Protein AF-A0A7S2ATR9-F1 (afdb_monomer)

Structure (mmCIF, N/CA/C/O backbone):
data_AF-A0A7S2ATR9-F1
#
_entry.id   AF-A0A7S2ATR9-F1
#
loop_
_atom_site.group_PDB
_atom_site.id
_atom_site.type_symbol
_atom_site.label_atom_id
_atom_site.label_alt_id
_atom_site.label_comp_id
_atom_site.label_asym_id
_atom_site.label_entity_id
_atom_site.label_seq_id
_atom_site.pdbx_PDB_ins_code
_atom_site.Cartn_x
_atom_site.Cartn_y
_atom_site.Cartn_z
_atom_site.occupancy
_atom_site.B_iso_or_equiv
_atom_site.auth_seq_id
_atom_site.auth_comp_id
_atom_site.auth_asym_id
_atom_site.auth_atom_id
_atom_site.pdbx_PDB_model_num
ATOM 1 N N . PRO A 1 1 ? -4.472 -17.489 19.858 1.00 36.56 1 PRO A N 1
ATOM 2 C CA . PRO A 1 1 ? -5.717 -16.832 19.382 1.00 36.56 1 PRO A CA 1
ATOM 3 C C . PRO A 1 1 ? -5.741 -15.369 19.837 1.00 36.56 1 PRO A C 1
ATOM 5 O O . PRO A 1 1 ? -5.669 -15.117 21.034 1.00 36.56 1 PRO A O 1
ATOM 8 N N . ALA A 1 2 ? -5.735 -14.419 18.901 1.00 36.19 2 ALA A N 1
ATOM 9 C CA . ALA A 1 2 ? -5.757 -12.995 19.231 1.00 36.19 2 ALA A CA 1
ATOM 10 C C . ALA A 1 2 ? -7.204 -12.553 19.490 1.00 36.19 2 ALA A C 1
ATOM 12 O O . ALA A 1 2 ? -8.056 -12.700 18.616 1.00 36.19 2 ALA A O 1
ATOM 13 N N . HIS A 1 3 ? -7.473 -12.023 20.682 1.00 40.69 3 HIS A N 1
ATOM 14 C CA . HIS A 1 3 ? -8.755 -11.412 21.034 1.00 40.69 3 HIS A CA 1
ATOM 15 C C . HIS A 1 3 ? -8.615 -9.885 21.016 1.00 40.69 3 HIS A C 1
ATOM 17 O O . HIS A 1 3 ? -7.649 -9.337 21.552 1.00 40.69 3 HIS A O 1
ATOM 23 N N . CYS A 1 4 ? -9.561 -9.200 20.368 1.00 33.97 4 CYS A N 1
ATOM 24 C CA . CYS A 1 4 ? -9.618 -7.740 20.311 1.00 33.97 4 CYS A CA 1
ATOM 25 C C . CYS A 1 4 ? -10.282 -7.196 21.586 1.00 33.97 4 CYS A C 1
ATOM 27 O O . CYS A 1 4 ? -11.353 -7.667 21.959 1.00 33.97 4 CYS A O 1
ATOM 29 N N . ASN A 1 5 ? -9.658 -6.213 22.241 1.00 39.97 5 ASN A N 1
ATOM 30 C CA . ASN A 1 5 ? -10.277 -5.410 23.297 1.00 39.97 5 ASN A CA 1
ATOM 31 C C . ASN A 1 5 ? -10.316 -3.950 22.820 1.00 39.97 5 ASN A C 1
ATOM 33 O O . ASN A 1 5 ? -9.270 -3.324 22.612 1.00 39.97 5 ASN A O 1
ATOM 37 N N . GLU A 1 6 ? -11.527 -3.439 22.606 1.00 43.91 6 GLU A N 1
ATOM 38 C CA . GLU A 1 6 ? -11.796 -2.178 21.910 1.00 43.91 6 GLU A CA 1
ATOM 39 C C . GLU A 1 6 ? -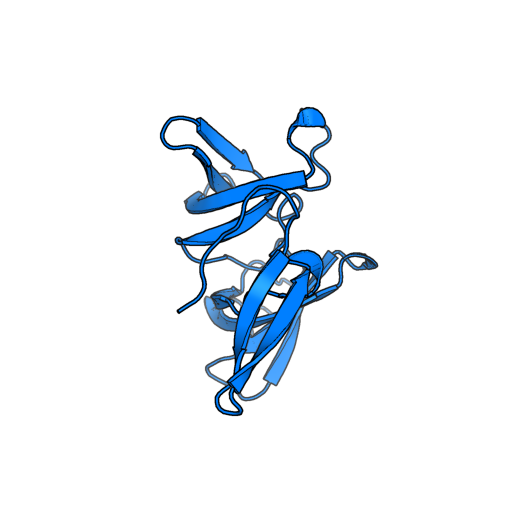11.482 -0.921 22.740 1.00 43.91 6 GLU A C 1
ATOM 41 O O . GLU A 1 6 ? -11.391 0.165 22.176 1.00 43.91 6 GLU A O 1
ATOM 46 N N . GLU A 1 7 ? -11.201 -1.028 24.043 1.00 41.59 7 GLU A N 1
ATOM 47 C CA . GLU A 1 7 ? -11.032 0.169 24.883 1.00 41.59 7 GLU A CA 1
ATOM 48 C C . GLU A 1 7 ? -9.625 0.797 24.861 1.00 41.59 7 GLU A C 1
ATOM 50 O O . GLU A 1 7 ? -9.443 1.912 25.351 1.00 41.59 7 GLU A O 1
ATOM 55 N N . LYS A 1 8 ? -8.592 0.117 24.333 1.00 44.59 8 LYS A N 1
ATOM 56 C CA . LYS A 1 8 ? -7.191 0.591 24.481 1.00 44.59 8 LYS A CA 1
ATOM 57 C C . LYS A 1 8 ? -6.293 0.518 23.243 1.00 44.59 8 LYS A C 1
ATOM 59 O O . LYS A 1 8 ? -5.122 0.890 23.347 1.00 44.59 8 LYS A O 1
ATOM 64 N N . GLY A 1 9 ? -6.785 0.056 22.091 1.00 42.00 9 GLY A N 1
ATOM 65 C CA . GLY A 1 9 ? -5.992 0.011 20.851 1.00 42.00 9 GLY A CA 1
ATOM 66 C C . GLY A 1 9 ? -4.736 -0.876 20.932 1.00 42.00 9 GLY A C 1
ATOM 67 O O . GLY A 1 9 ? -3.685 -0.523 20.389 1.00 42.00 9 GLY A O 1
ATOM 68 N N . ARG A 1 10 ? -4.803 -2.010 21.647 1.00 44.72 10 ARG A N 1
ATOM 69 C CA . ARG A 1 10 ? -3.696 -2.978 21.766 1.00 44.72 10 ARG A CA 1
ATOM 70 C C . ARG A 1 10 ? -4.191 -4.396 21.497 1.00 44.72 10 ARG A C 1
ATOM 72 O O . ARG A 1 10 ? -5.236 -4.777 22.015 1.00 44.72 10 ARG A O 1
ATOM 79 N N . TYR A 1 11 ? -3.415 -5.177 20.747 1.00 49.34 11 TYR A N 1
ATOM 80 C CA . TYR A 1 11 ? -3.628 -6.622 20.621 1.00 49.34 11 TYR A CA 1
ATOM 81 C C . TYR A 1 11 ? -2.809 -7.354 21.689 1.00 49.34 11 TYR A C 1
ATOM 83 O O . TYR A 1 11 ? -1.636 -7.035 21.900 1.00 49.34 11 TYR A O 1
ATOM 91 N N . LEU A 1 12 ? -3.426 -8.335 22.351 1.00 51.47 12 LEU A N 1
ATOM 92 C CA . LEU A 1 12 ? -2.737 -9.307 23.201 1.00 51.47 12 LEU A CA 1
ATOM 93 C C . LEU A 1 12 ? -2.280 -10.466 22.309 1.00 51.47 12 LEU A C 1
ATOM 95 O O . LEU A 1 12 ? -3.110 -11.193 21.761 1.00 51.47 12 LEU A O 1
ATOM 99 N N . VAL A 1 13 ? -0.967 -10.615 22.135 1.00 55.41 13 VAL A N 1
ATOM 100 C CA . VAL A 1 13 ? -0.374 -11.743 21.404 1.00 55.41 13 VAL A CA 1
ATOM 101 C C . VAL A 1 13 ? 0.284 -12.673 22.412 1.00 55.41 13 VAL A C 1
ATOM 103 O O . VAL A 1 13 ? 1.196 -12.263 23.128 1.00 55.41 13 VAL A O 1
ATOM 106 N N . THR A 1 14 ? -0.181 -13.919 22.464 1.00 49.53 14 THR A N 1
ATOM 107 C CA . THR A 1 14 ? 0.447 -14.981 23.257 1.00 49.53 14 THR A CA 1
ATOM 108 C C . THR A 1 14 ? 1.556 -15.619 22.432 1.00 49.53 14 THR A C 1
ATOM 110 O O . THR A 1 14 ? 1.300 -16.128 21.338 1.00 49.53 14 THR A O 1
ATOM 113 N N . LEU A 1 15 ? 2.785 -15.565 22.936 1.00 56.03 15 LEU A N 1
ATOM 114 C CA . LEU A 1 15 ? 3.929 -16.253 22.345 1.00 56.03 15 LEU A CA 1
ATOM 115 C C . LEU A 1 15 ? 3.985 -17.702 22.845 1.00 56.03 15 LEU A C 1
ATOM 117 O O . LEU A 1 15 ? 3.427 -18.036 23.889 1.00 56.03 15 LEU A O 1
ATOM 121 N N . ASN A 1 16 ? 4.704 -18.568 22.127 1.00 49.50 16 ASN A N 1
ATOM 122 C CA . ASN A 1 16 ? 4.865 -19.981 22.500 1.00 49.50 16 ASN A CA 1
ATOM 123 C C . ASN A 1 16 ? 5.583 -20.183 23.853 1.00 49.50 16 ASN A C 1
ATOM 125 O O . ASN A 1 16 ? 5.573 -21.292 24.375 1.00 49.50 16 ASN A O 1
ATOM 129 N N . SER A 1 17 ? 6.191 -19.130 24.415 1.00 65.50 17 SER A N 1
ATOM 130 C CA . SER A 1 17 ? 6.788 -19.114 25.757 1.00 65.50 17 SER A CA 1
ATOM 131 C C . SER A 1 17 ? 5.769 -18.930 26.890 1.00 65.50 17 SER A C 1
ATOM 133 O O . SER A 1 17 ? 6.139 -19.057 28.051 1.00 65.50 17 SER A O 1
ATOM 135 N N . GLY A 1 18 ? 4.500 -18.631 26.581 1.00 52.12 18 GLY A N 1
ATOM 136 C CA . GLY A 1 18 ? 3.468 -18.292 27.570 1.00 52.12 18 GLY A CA 1
ATOM 137 C C . GLY A 1 18 ? 3.388 -16.797 27.902 1.00 52.12 18 GLY A C 1
ATOM 138 O O . GLY A 1 18 ? 2.425 -16.358 28.530 1.00 52.12 18 GLY A O 1
ATOM 139 N N . ASP A 1 19 ? 4.338 -15.993 27.422 1.00 49.91 19 ASP A N 1
ATOM 140 C CA . ASP A 1 19 ? 4.328 -14.546 27.617 1.00 49.91 19 ASP A CA 1
ATOM 141 C C . ASP A 1 19 ? 3.270 -13.874 26.740 1.00 49.91 19 ASP A C 1
ATOM 143 O O . ASP A 1 19 ? 3.088 -14.206 25.562 1.00 49.91 19 ASP A O 1
ATOM 147 N N . THR A 1 20 ? 2.584 -12.885 27.312 1.00 44.00 20 THR A N 1
ATOM 148 C CA . THR A 1 20 ? 1.598 -12.083 26.588 1.00 44.00 20 THR A CA 1
ATOM 149 C C . THR A 1 20 ? 2.158 -10.691 26.336 1.00 44.00 20 THR A C 1
ATOM 151 O O . THR A 1 20 ? 2.353 -9.908 27.265 1.00 44.00 20 THR A O 1
ATOM 154 N N . VAL A 1 21 ? 2.410 -10.364 25.069 1.00 55.78 21 VAL A N 1
ATOM 155 C CA . VAL A 1 21 ? 2.907 -9.040 24.679 1.00 55.78 21 VAL A CA 1
ATOM 156 C C . VAL A 1 21 ? 1.726 -8.156 24.298 1.00 55.78 21 VAL A C 1
ATOM 158 O O . VAL A 1 21 ? 0.950 -8.483 23.398 1.00 55.78 21 VAL A O 1
ATOM 161 N N . ALA A 1 22 ? 1.602 -7.014 24.975 1.00 51.19 22 ALA A N 1
ATOM 162 C CA . ALA A 1 22 ? 0.665 -5.962 24.604 1.00 51.19 22 ALA A CA 1
ATOM 163 C C . ALA A 1 22 ? 1.298 -5.090 23.514 1.00 51.19 22 ALA A C 1
ATOM 165 O O . ALA A 1 22 ? 2.131 -4.228 23.800 1.00 51.19 22 ALA A O 1
ATOM 166 N N . MET A 1 23 ? 0.904 -5.301 22.259 1.00 47.44 23 MET A N 1
ATOM 167 C CA . MET A 1 23 ? 1.442 -4.539 21.134 1.00 47.44 23 MET A CA 1
ATOM 168 C C . MET A 1 23 ? 0.448 -3.454 20.709 1.00 47.44 23 MET A C 1
ATOM 170 O O . MET A 1 23 ? -0.742 -3.725 20.524 1.00 47.44 23 MET A O 1
ATOM 174 N N . ARG A 1 24 ? 0.921 -2.208 20.563 1.00 49.94 24 ARG A N 1
ATOM 175 C CA . ARG A 1 24 ? 0.143 -1.157 19.889 1.00 49.94 24 ARG A CA 1
ATOM 176 C C . ARG A 1 24 ? -0.113 -1.603 18.456 1.00 49.94 24 ARG A C 1
ATOM 178 O O . ARG A 1 24 ? 0.798 -2.119 17.813 1.00 49.94 24 ARG A O 1
ATOM 185 N N . VAL A 1 25 ? -1.319 -1.368 17.944 1.00 52.34 25 VAL A N 1
ATOM 186 C CA . VAL A 1 25 ? -1.626 -1.669 16.536 1.00 52.34 25 VAL A CA 1
ATOM 187 C C . VAL A 1 25 ? -0.694 -0.912 15.586 1.00 52.34 25 VAL A C 1
ATOM 189 O O . VAL A 1 25 ? -0.346 -1.429 14.533 1.00 52.34 25 VAL A O 1
ATOM 192 N N . ASP A 1 26 ? -0.224 0.267 15.990 1.00 52.72 26 ASP A N 1
ATOM 193 C CA . ASP A 1 26 ? 0.728 1.075 15.218 1.00 52.72 26 ASP A CA 1
ATOM 194 C C . ASP A 1 26 ? 2.118 0.426 15.090 1.00 52.72 26 ASP A C 1
ATOM 196 O O . ASP A 1 26 ? 2.895 0.800 14.218 1.00 52.72 26 ASP A O 1
ATOM 200 N N . ASN A 1 27 ? 2.427 -0.573 15.924 1.00 55.28 27 ASN A N 1
ATOM 201 C CA . ASN A 1 27 ? 3.677 -1.334 15.857 1.00 55.28 27 ASN A CA 1
ATOM 202 C C . ASN A 1 27 ? 3.537 -2.629 15.031 1.00 55.28 27 ASN A C 1
ATOM 204 O O . ASN A 1 27 ? 4.509 -3.369 14.889 1.00 55.28 27 ASN A O 1
ATOM 208 N N . LEU A 1 28 ? 2.343 -2.920 14.501 1.00 63.16 28 LEU A N 1
ATOM 209 C CA . LEU A 1 28 ? 2.052 -4.102 13.691 1.00 63.16 28 LEU A CA 1
ATOM 210 C C . LEU A 1 28 ? 1.851 -3.686 12.234 1.00 63.16 28 LEU A C 1
ATOM 212 O O . LEU A 1 28 ? 0.764 -3.278 11.833 1.00 63.16 28 LEU A O 1
ATOM 216 N N . GLN A 1 29 ? 2.905 -3.820 11.430 1.00 70.12 29 GLN A N 1
ATOM 217 C CA . GLN A 1 29 ? 2.800 -3.632 9.987 1.00 70.12 29 GLN A CA 1
ATOM 218 C C . GLN A 1 29 ? 2.209 -4.887 9.340 1.00 70.12 29 GLN A C 1
ATOM 220 O O . GLN A 1 29 ? 2.762 -5.983 9.462 1.00 70.12 29 GLN A O 1
ATOM 225 N N . GLN A 1 30 ? 1.093 -4.722 8.629 1.00 80.44 30 GLN A N 1
ATOM 226 C CA . GLN A 1 30 ? 0.492 -5.813 7.874 1.00 80.44 30 GLN A CA 1
ATOM 227 C C . GLN A 1 30 ? 1.458 -6.288 6.779 1.00 80.44 30 GLN A C 1
ATOM 229 O O . GLN A 1 30 ? 1.859 -5.522 5.901 1.00 80.44 30 GLN A O 1
ATOM 234 N N . VAL A 1 31 ? 1.786 -7.580 6.785 1.00 83.06 31 VAL A N 1
ATOM 235 C CA . VAL A 1 31 ? 2.472 -8.217 5.656 1.00 83.06 31 VAL A CA 1
ATOM 236 C C . VAL A 1 31 ? 1.439 -8.484 4.566 1.00 83.06 31 VAL A C 1
ATOM 238 O O . VAL A 1 31 ? 0.545 -9.310 4.739 1.00 83.06 31 VAL A O 1
ATOM 241 N N . VAL A 1 32 ? 1.561 -7.793 3.431 1.00 90.12 32 VAL A N 1
ATOM 242 C CA . VAL A 1 32 ? 0.634 -7.948 2.300 1.00 90.12 32 VAL A CA 1
ATOM 243 C C . VAL A 1 32 ? 1.312 -8.735 1.191 1.00 90.12 32 VAL A C 1
ATOM 245 O O . VAL A 1 32 ? 2.295 -8.290 0.600 1.00 90.12 32 VAL A O 1
ATOM 248 N N . GLN A 1 33 ? 0.796 -9.924 0.902 1.00 91.06 33 GLN A N 1
ATOM 249 C CA . GLN A 1 33 ? 1.285 -10.762 -0.190 1.00 91.06 33 GLN A CA 1
ATOM 250 C C . GLN A 1 33 ? 0.526 -10.475 -1.485 1.00 91.06 33 GLN A C 1
ATOM 252 O O . GLN A 1 33 ? -0.584 -9.958 -1.456 1.00 91.06 33 GLN A O 1
ATOM 257 N N . ARG A 1 34 ? 1.102 -10.874 -2.624 1.00 93.19 34 ARG A N 1
ATOM 258 C CA . ARG A 1 34 ? 0.470 -10.787 -3.954 1.00 93.19 34 ARG A CA 1
ATOM 259 C C . ARG A 1 34 ? 0.100 -9.358 -4.372 1.00 93.19 34 ARG A C 1
ATOM 261 O O . ARG A 1 34 ? -0.835 -9.172 -5.147 1.00 93.19 34 ARG A O 1
ATOM 268 N N . VAL A 1 35 ? 0.848 -8.362 -3.900 1.00 95.19 35 VAL A N 1
ATOM 269 C CA . VAL A 1 35 ? 0.751 -7.007 -4.458 1.00 95.19 35 VAL A CA 1
ATOM 270 C C . VAL A 1 35 ? 1.266 -7.019 -5.893 1.00 95.19 35 VAL A C 1
ATOM 272 O O . VAL A 1 35 ? 2.202 -7.766 -6.182 1.00 95.19 35 VAL A O 1
ATOM 275 N N . ILE A 1 36 ? 0.676 -6.214 -6.776 1.00 95.25 36 ILE A N 1
ATOM 276 C CA . ILE A 1 36 ? 1.095 -6.102 -8.181 1.00 95.25 36 ILE A CA 1
ATOM 277 C C . ILE A 1 36 ? 1.722 -4.734 -8.414 1.00 95.25 36 ILE A C 1
ATOM 279 O O . ILE A 1 36 ? 1.151 -3.716 -8.031 1.00 95.25 36 ILE A O 1
ATOM 283 N N . ILE A 1 37 ? 2.888 -4.713 -9.047 1.00 94.56 37 ILE A N 1
ATOM 284 C CA . ILE A 1 37 ? 3.569 -3.479 -9.428 1.00 94.56 37 ILE A CA 1
ATOM 285 C C . ILE A 1 37 ? 3.027 -2.979 -10.770 1.00 94.56 37 ILE A C 1
ATOM 287 O O . ILE A 1 37 ? 2.793 -3.778 -11.678 1.00 94.56 37 ILE A O 1
ATOM 291 N N . HIS A 1 38 ? 2.817 -1.671 -10.907 1.00 93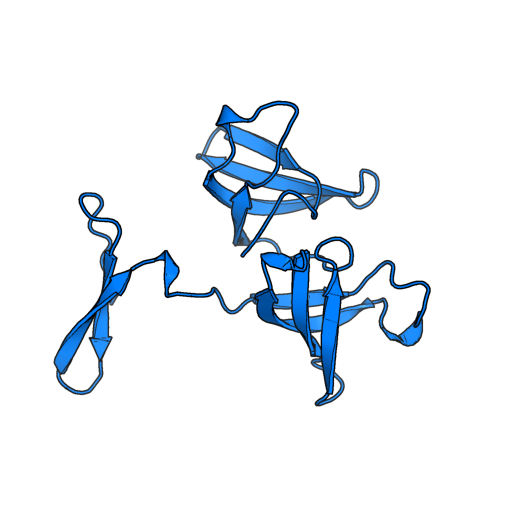.94 38 HIS A N 1
ATOM 292 C CA . HIS A 1 38 ? 2.369 -1.0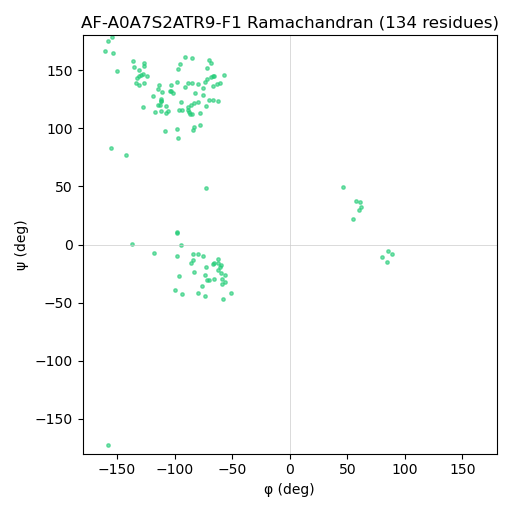53 -12.157 1.00 93.94 38 HIS A CA 1
ATOM 293 C C . HIS A 1 38 ? 2.815 0.410 -12.275 1.00 93.94 38 HIS A C 1
ATOM 295 O O . HIS A 1 38 ? 3.169 1.037 -11.277 1.00 93.94 38 HIS A O 1
ATOM 301 N N . GLY A 1 39 ? 2.731 0.969 -13.487 1.00 89.81 39 GLY A N 1
ATOM 302 C CA . GLY A 1 39 ? 2.936 2.399 -13.730 1.00 89.81 39 GLY A CA 1
ATOM 303 C C . GLY A 1 39 ? 4.336 2.896 -13.366 1.00 89.81 39 GLY A C 1
ATOM 304 O O . GLY A 1 39 ? 4.475 4.014 -12.877 1.00 89.81 39 GLY A O 1
ATOM 305 N N . ILE A 1 40 ? 5.360 2.051 -13.519 1.00 90.38 40 ILE A N 1
ATOM 306 C CA . ILE A 1 40 ? 6.760 2.453 -13.367 1.00 90.38 40 ILE A CA 1
ATOM 307 C C . ILE A 1 40 ? 7.345 2.722 -14.751 1.00 90.38 40 ILE A C 1
ATOM 309 O O . ILE A 1 40 ? 7.754 1.792 -15.440 1.00 90.38 40 ILE A O 1
ATOM 313 N N . ASP A 1 41 ? 7.421 3.995 -15.132 1.00 89.19 41 ASP A N 1
ATOM 314 C CA . ASP A 1 41 ? 7.937 4.400 -16.449 1.00 89.19 41 ASP A CA 1
ATOM 315 C C . ASP A 1 41 ? 9.455 4.210 -16.568 1.00 89.19 41 ASP A C 1
ATOM 317 O O . ASP A 1 41 ? 9.985 3.933 -17.639 1.00 89.19 41 ASP A O 1
ATOM 321 N N . SER A 1 42 ? 10.178 4.335 -15.451 1.00 88.81 42 SER A N 1
ATOM 322 C CA . SER A 1 42 ? 11.641 4.214 -15.423 1.00 88.81 42 SER A CA 1
ATOM 323 C C . SER A 1 42 ? 12.151 2.780 -15.603 1.00 88.81 42 SER A C 1
ATOM 325 O O . SER A 1 42 ? 13.332 2.589 -15.872 1.00 88.81 42 SER A O 1
ATOM 327 N N . ASP A 1 43 ? 11.303 1.776 -15.367 1.00 86.69 43 ASP A N 1
ATOM 328 C CA . ASP A 1 43 ? 11.643 0.353 -15.479 1.00 86.69 43 ASP A CA 1
ATOM 329 C C . ASP A 1 43 ? 10.361 -0.452 -15.739 1.00 86.69 43 ASP A C 1
ATOM 331 O O . ASP A 1 43 ? 9.750 -1.013 -14.823 1.00 86.69 43 ASP A O 1
ATOM 335 N N . ASP A 1 44 ? 9.954 -0.504 -17.009 1.00 89.94 44 ASP A N 1
ATOM 336 C CA . ASP A 1 44 ? 8.735 -1.199 -17.439 1.00 89.94 44 ASP A CA 1
ATOM 337 C C . ASP A 1 44 ? 8.791 -2.711 -17.161 1.00 89.94 44 ASP A C 1
ATOM 339 O O . ASP A 1 44 ? 7.767 -3.360 -16.954 1.00 89.94 44 ASP A O 1
ATOM 343 N N . SER A 1 45 ? 9.997 -3.277 -17.014 1.00 90.44 45 SER A N 1
ATOM 344 C CA . SER A 1 45 ? 10.172 -4.689 -16.661 1.00 90.44 45 SER A CA 1
ATOM 345 C C . SER A 1 45 ? 9.592 -5.038 -15.286 1.00 90.44 45 SER A C 1
ATOM 347 O O . SER A 1 45 ? 9.445 -6.220 -14.960 1.00 90.44 45 SER A O 1
ATOM 349 N N . LEU A 1 46 ? 9.310 -4.044 -14.437 1.00 90.81 46 LEU A N 1
ATOM 350 C CA . LEU A 1 46 ? 8.685 -4.237 -13.132 1.00 90.81 46 LEU A CA 1
ATOM 351 C C . LEU A 1 46 ? 7.161 -4.332 -13.211 1.00 90.81 46 LEU A C 1
ATOM 353 O O . LEU A 1 46 ? 6.556 -4.934 -12.322 1.00 90.81 46 LEU A O 1
ATOM 357 N N . ASN A 1 47 ? 6.541 -3.780 -14.253 1.00 93.25 47 ASN A N 1
ATOM 358 C CA . ASN A 1 47 ? 5.092 -3.734 -14.377 1.00 93.25 47 ASN A CA 1
ATOM 359 C C . ASN A 1 47 ? 4.514 -5.150 -14.552 1.00 93.25 47 ASN A C 1
ATOM 361 O O . ASN A 1 47 ? 5.059 -6.004 -15.247 1.00 93.25 47 ASN A O 1
ATOM 365 N N . GLY A 1 48 ? 3.425 -5.434 -13.839 1.00 93.12 48 GLY A N 1
ATOM 366 C CA . GLY A 1 48 ? 2.790 -6.752 -13.788 1.00 93.12 48 GLY A CA 1
ATOM 367 C C . GLY A 1 48 ? 3.458 -7.758 -12.842 1.00 93.12 48 GLY A C 1
ATOM 368 O O . GLY A 1 48 ? 2.858 -8.793 -12.548 1.00 93.12 48 GLY A O 1
ATOM 369 N N . LYS A 1 49 ? 4.654 -7.476 -12.302 1.00 94.81 49 LYS A N 1
ATOM 370 C CA . LYS A 1 49 ? 5.303 -8.379 -11.338 1.00 94.81 49 LYS A CA 1
ATOM 371 C C . LYS A 1 49 ? 4.588 -8.357 -9.991 1.00 94.81 49 LYS A C 1
ATOM 373 O O . LYS A 1 49 ? 4.166 -7.307 -9.506 1.00 94.81 49 LYS A O 1
ATOM 378 N N . SER A 1 50 ? 4.509 -9.527 -9.358 1.00 95.69 50 SER A N 1
ATOM 379 C CA . SER A 1 50 ? 3.957 -9.675 -8.013 1.00 95.69 50 SER A CA 1
ATOM 380 C C . SER A 1 50 ? 5.034 -9.654 -6.929 1.00 95.69 50 SER A C 1
ATOM 382 O O . SER A 1 50 ? 6.186 -10.032 -7.167 1.00 95.69 50 SER A O 1
ATOM 384 N N . GLY A 1 51 ? 4.651 -9.284 -5.708 1.00 95.06 51 GLY A N 1
ATOM 385 C CA . GLY A 1 51 ? 5.558 -9.299 -4.566 1.00 95.06 51 GLY A CA 1
ATOM 386 C C . GLY A 1 51 ? 4.879 -9.370 -3.204 1.00 95.06 51 GLY A C 1
ATOM 387 O O . GLY A 1 51 ? 3.671 -9.566 -3.077 1.00 95.06 51 GLY A O 1
ATOM 388 N N . THR A 1 52 ? 5.697 -9.229 -2.165 1.00 94.75 52 THR A N 1
ATOM 389 C CA . THR A 1 52 ? 5.275 -9.039 -0.775 1.00 94.75 52 THR A CA 1
ATOM 390 C C . THR A 1 52 ? 5.652 -7.632 -0.332 1.00 94.75 52 THR A C 1
ATOM 392 O O . THR A 1 52 ? 6.826 -7.267 -0.399 1.00 94.75 52 THR A O 1
ATOM 395 N N . LEU A 1 53 ? 4.676 -6.851 0.122 1.00 93.81 53 LEU A N 1
ATOM 396 C CA . LEU A 1 53 ? 4.901 -5.556 0.755 1.00 93.81 53 LEU A CA 1
ATOM 397 C C . LEU A 1 53 ? 5.477 -5.798 2.152 1.00 93.81 53 LEU A C 1
ATOM 399 O O . LEU A 1 53 ? 4.858 -6.463 2.981 1.00 93.81 53 LEU A O 1
ATOM 403 N N . LEU A 1 54 ? 6.689 -5.293 2.372 1.00 90.12 54 LEU A N 1
ATOM 404 C CA . LEU A 1 54 ? 7.433 -5.459 3.618 1.00 90.12 54 LEU A CA 1
ATOM 405 C C . LEU A 1 54 ? 7.330 -4.235 4.523 1.00 90.12 54 LEU A C 1
ATOM 407 O O . LEU A 1 54 ? 7.272 -4.381 5.738 1.00 90.12 54 LEU A O 1
ATOM 411 N N . LYS A 1 55 ? 7.371 -3.036 3.933 1.00 88.56 55 LYS A N 1
ATOM 412 C CA . LYS A 1 55 ? 7.414 -1.780 4.681 1.00 88.56 55 LYS A CA 1
ATOM 413 C C . LYS A 1 55 ? 6.741 -0.644 3.924 1.00 88.56 55 LYS A C 1
ATOM 415 O O . LYS A 1 55 ? 6.801 -0.587 2.697 1.00 88.56 55 LYS A O 1
ATOM 420 N N . TYR A 1 56 ? 6.180 0.290 4.678 1.00 89.06 56 TYR A N 1
ATOM 421 C CA . TYR A 1 56 ? 5.758 1.611 4.229 1.00 89.06 56 TYR A CA 1
ATOM 422 C C . TYR A 1 56 ? 6.665 2.668 4.870 1.00 89.06 56 TYR A C 1
ATOM 424 O O . TYR A 1 56 ? 6.827 2.698 6.087 1.00 89.06 56 TYR A O 1
ATOM 432 N N . ASP A 1 57 ? 7.302 3.495 4.046 1.00 88.38 57 ASP A N 1
ATOM 433 C CA . ASP A 1 57 ? 8.076 4.667 4.456 1.00 88.38 57 ASP A CA 1
ATOM 434 C C . ASP A 1 57 ? 7.155 5.889 4.322 1.00 88.38 57 ASP A C 1
ATOM 436 O O . ASP A 1 57 ? 7.025 6.457 3.235 1.00 88.38 57 ASP A O 1
ATOM 440 N N . GLU A 1 58 ? 6.458 6.230 5.412 1.00 82.31 58 GLU A N 1
ATOM 441 C CA . GLU A 1 58 ? 5.475 7.324 5.453 1.00 82.31 58 GLU A CA 1
ATOM 442 C C . GLU A 1 58 ? 6.071 8.683 5.052 1.00 82.31 58 GLU A C 1
ATOM 444 O O . GLU A 1 58 ? 5.487 9.318 4.171 1.00 82.31 58 GLU A O 1
ATOM 449 N N . PRO A 1 59 ? 7.249 9.106 5.560 1.00 84.88 59 PRO A N 1
ATOM 450 C CA . PRO A 1 59 ? 7.884 10.352 5.125 1.00 84.88 59 PRO A CA 1
ATOM 451 C C . PRO A 1 59 ? 8.137 10.430 3.617 1.00 84.88 59 PRO A C 1
ATOM 453 O O . PRO A 1 59 ? 8.099 11.513 3.038 1.00 84.88 59 PRO A O 1
ATOM 456 N N . LYS A 1 60 ? 8.415 9.291 2.969 1.00 85.50 60 LYS A N 1
ATOM 457 C CA . LYS A 1 60 ? 8.717 9.240 1.531 1.00 85.50 60 LYS A CA 1
ATOM 458 C C . LYS A 1 60 ? 7.521 8.864 0.662 1.00 85.50 60 LYS A C 1
ATOM 460 O O . LYS A 1 60 ? 7.649 8.918 -0.560 1.00 85.50 60 LYS A O 1
ATOM 465 N N . GLY A 1 61 ? 6.405 8.434 1.252 1.00 87.12 61 GLY A N 1
ATOM 466 C CA . GLY A 1 61 ? 5.256 7.903 0.517 1.00 87.12 61 GLY A CA 1
ATOM 467 C C . GLY A 1 61 ? 5.615 6.694 -0.357 1.00 87.12 61 GLY A C 1
ATOM 468 O O . GLY A 1 61 ? 5.142 6.583 -1.491 1.00 87.12 61 GLY A O 1
ATOM 469 N N . LYS A 1 62 ? 6.503 5.811 0.124 1.00 92.44 62 LYS A N 1
ATOM 470 C CA . LYS A 1 62 ? 7.006 4.662 -0.651 1.00 92.44 62 LYS A CA 1
ATOM 471 C C . LYS A 1 62 ? 6.781 3.333 0.056 1.00 92.44 62 LYS A C 1
ATOM 473 O O . LYS A 1 62 ? 6.928 3.231 1.270 1.00 92.44 62 LYS A O 1
ATOM 478 N N . TYR A 1 63 ? 6.503 2.296 -0.725 1.00 93.75 63 TYR A N 1
ATOM 479 C CA . TYR A 1 63 ? 6.513 0.912 -0.278 1.00 93.75 63 TYR A CA 1
ATOM 480 C C . TYR A 1 63 ? 7.824 0.226 -0.626 1.00 93.75 63 TYR A C 1
ATOM 482 O O . TYR A 1 63 ? 8.362 0.369 -1.723 1.00 93.75 63 TYR A O 1
ATOM 490 N N . THR A 1 64 ? 8.297 -0.587 0.307 1.00 93.62 64 THR A N 1
ATOM 491 C CA . THR A 1 64 ? 9.331 -1.586 0.075 1.00 93.62 64 THR A CA 1
ATOM 492 C C . THR A 1 64 ? 8.654 -2.909 -0.249 1.00 93.62 64 THR A C 1
ATOM 494 O O . THR A 1 64 ? 7.966 -3.484 0.597 1.00 93.62 64 THR A O 1
ATOM 497 N N . VAL A 1 65 ? 8.853 -3.398 -1.470 1.00 94.81 65 VAL A N 1
ATOM 498 C CA . VAL A 1 65 ? 8.253 -4.639 -1.970 1.00 94.81 65 VAL A CA 1
ATOM 499 C C . VAL A 1 65 ? 9.357 -5.626 -2.319 1.00 94.81 65 VAL A C 1
ATOM 501 O O . VAL A 1 65 ? 10.266 -5.310 -3.085 1.00 94.81 65 VAL A O 1
ATOM 504 N N . ARG A 1 66 ? 9.272 -6.844 -1.783 1.00 95.31 66 ARG A N 1
ATOM 505 C CA . ARG A 1 66 ? 10.096 -7.977 -2.215 1.00 95.31 66 ARG A CA 1
ATOM 506 C C . ARG A 1 66 ? 9.396 -8.685 -3.363 1.00 95.31 66 ARG A C 1
ATOM 508 O O . ARG A 1 66 ? 8.310 -9.226 -3.167 1.00 95.31 66 ARG A O 1
ATOM 515 N N . LEU A 1 67 ? 10.001 -8.681 -4.545 1.00 94.62 67 LEU A N 1
ATOM 516 C CA . LEU A 1 67 ? 9.443 -9.346 -5.720 1.00 94.62 67 LEU A CA 1
ATOM 517 C C . LEU A 1 67 ? 9.401 -10.868 -5.507 1.00 94.62 67 LEU A C 1
ATOM 519 O O . LEU A 1 67 ? 10.261 -11.439 -4.840 1.00 94.62 67 LEU A O 1
ATOM 523 N N . SER A 1 68 ? 8.377 -11.530 -6.046 1.00 91.44 68 SER A N 1
ATOM 524 C CA . SER A 1 68 ? 8.214 -12.985 -5.908 1.00 91.44 68 SER A CA 1
ATOM 525 C C . SER A 1 68 ? 9.108 -13.756 -6.878 1.00 91.44 68 SER A C 1
ATOM 527 O O . SER A 1 68 ? 9.709 -14.753 -6.494 1.00 91.44 68 SER A O 1
ATOM 529 N N . ALA A 1 69 ? 9.206 -13.288 -8.127 1.00 87.56 69 ALA A N 1
ATOM 530 C CA . ALA A 1 69 ? 9.941 -13.975 -9.193 1.00 87.56 69 ALA A CA 1
ATOM 531 C C . ALA A 1 69 ? 11.468 -13.870 -9.047 1.00 87.56 69 ALA A C 1
ATOM 533 O O . ALA A 1 69 ? 12.206 -14.723 -9.525 1.00 87.56 69 ALA A O 1
ATOM 534 N N . VAL A 1 70 ? 11.947 -12.816 -8.387 1.00 85.44 70 VAL A N 1
ATOM 535 C CA . VAL A 1 70 ? 13.370 -12.556 -8.161 1.00 85.44 70 VAL A CA 1
ATOM 536 C C . VAL A 1 70 ? 13.558 -12.179 -6.701 1.00 85.44 70 VAL A C 1
ATOM 538 O O . VAL A 1 70 ? 12.763 -11.410 -6.171 1.00 85.44 70 VAL A O 1
ATOM 541 N N . ARG A 1 71 ? 14.616 -12.667 -6.040 1.00 83.44 71 ARG A N 1
ATOM 542 C CA . ARG A 1 71 ? 14.950 -12.309 -4.644 1.00 83.44 71 ARG A CA 1
ATOM 543 C C . ARG A 1 71 ? 15.509 -10.879 -4.536 1.00 83.44 71 ARG A C 1
ATOM 545 O O . ARG A 1 71 ? 16.547 -10.647 -3.930 1.00 83.44 71 ARG A O 1
ATOM 552 N N . ARG A 1 72 ? 14.821 -9.922 -5.157 1.00 90.69 72 ARG A N 1
ATOM 553 C CA . ARG A 1 72 ? 15.139 -8.497 -5.197 1.00 90.69 72 ARG A CA 1
ATOM 554 C C . ARG A 1 72 ? 14.055 -7.731 -4.451 1.00 90.69 72 ARG A C 1
ATOM 556 O O . ARG A 1 72 ? 12.862 -7.976 -4.632 1.00 90.69 72 ARG A O 1
ATOM 563 N N . THR A 1 73 ? 14.491 -6.769 -3.654 1.00 93.88 73 THR A N 1
ATOM 564 C CA . THR A 1 73 ? 13.619 -5.798 -2.997 1.00 93.88 73 THR A CA 1
ATOM 565 C C . THR A 1 73 ? 13.703 -4.473 -3.741 1.00 93.88 73 THR A C 1
ATOM 567 O O . THR A 1 73 ? 14.790 -4.051 -4.135 1.00 93.88 73 THR A O 1
ATOM 570 N N . ILE A 1 74 ? 12.561 -3.827 -3.948 1.00 93.69 74 ILE A N 1
ATOM 571 C CA . ILE A 1 74 ? 12.451 -2.530 -4.618 1.00 93.69 74 ILE A CA 1
ATOM 572 C C . ILE A 1 74 ? 11.691 -1.537 -3.739 1.00 93.69 74 ILE A C 1
ATOM 574 O O . ILE A 1 74 ? 10.864 -1.931 -2.916 1.00 93.69 74 ILE A O 1
ATOM 578 N N . CYS A 1 75 ? 11.964 -0.249 -3.936 1.00 93.94 75 CYS A N 1
ATOM 579 C CA . CYS A 1 75 ? 1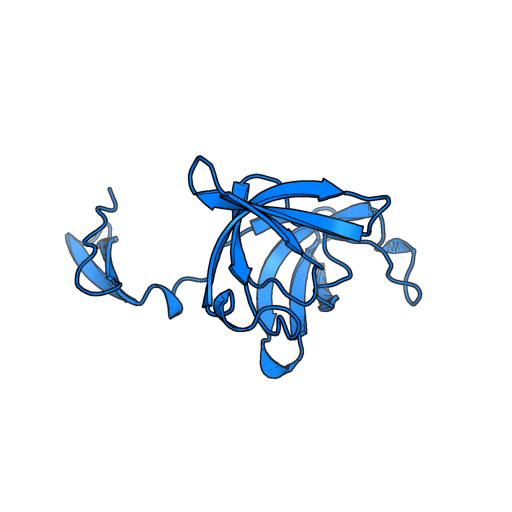1.237 0.844 -3.300 1.00 93.94 75 CYS A CA 1
ATOM 580 C C . CYS A 1 75 ? 10.439 1.595 -4.363 1.00 93.94 75 CYS A C 1
ATOM 582 O O . CYS A 1 75 ? 11.021 2.223 -5.245 1.00 93.94 75 CYS A O 1
ATOM 584 N N . VAL A 1 76 ? 9.118 1.539 -4.264 1.00 93.69 76 VAL A N 1
ATOM 585 C CA . VAL A 1 76 ? 8.183 2.086 -5.255 1.00 93.69 76 VAL A CA 1
ATOM 586 C C . VAL A 1 76 ? 7.201 3.024 -4.576 1.00 93.69 76 VAL A C 1
ATOM 588 O O . VAL A 1 76 ? 6.994 2.937 -3.367 1.00 93.69 76 VAL A O 1
ATOM 591 N N . LYS A 1 77 ? 6.611 3.957 -5.319 1.00 92.56 77 LYS A N 1
ATOM 592 C CA . LYS A 1 77 ? 5.578 4.830 -4.754 1.00 92.56 77 LYS A CA 1
ATOM 593 C C . LYS A 1 77 ? 4.316 4.023 -4.449 1.00 92.56 77 LYS A C 1
ATOM 595 O O . LYS A 1 77 ? 4.072 2.997 -5.082 1.00 92.56 77 LYS A O 1
ATOM 600 N N . THR A 1 78 ? 3.495 4.501 -3.518 1.00 91.50 78 THR A N 1
ATOM 601 C CA . THR A 1 78 ? 2.205 3.856 -3.208 1.00 91.50 78 THR A CA 1
ATOM 602 C C . THR A 1 78 ? 1.286 3.770 -4.430 1.00 91.50 78 THR A C 1
ATOM 604 O O . THR A 1 78 ? 0.597 2.772 -4.606 1.00 91.50 78 THR A O 1
ATOM 607 N N . GLU A 1 79 ? 1.345 4.763 -5.323 1.00 91.75 79 GLU A N 1
ATOM 608 C CA . GLU A 1 79 ? 0.617 4.802 -6.601 1.00 91.75 79 GLU A CA 1
ATOM 609 C C . GLU A 1 79 ? 1.027 3.743 -7.627 1.00 91.75 79 GLU A C 1
ATOM 611 O O . GLU A 1 79 ? 0.271 3.504 -8.561 1.00 91.75 79 GLU A O 1
ATOM 616 N N . SER A 1 80 ? 2.181 3.102 -7.439 1.00 93.56 80 SER A N 1
ATOM 617 C CA . SER A 1 80 ? 2.698 2.056 -8.325 1.00 93.56 80 SER A CA 1
ATOM 618 C C . SER A 1 80 ? 2.403 0.645 -7.808 1.00 93.56 80 SER A C 1
ATOM 620 O O . SER A 1 80 ? 2.986 -0.328 -8.294 1.00 93.56 80 SER A O 1
ATOM 622 N N . VAL A 1 81 ? 1.557 0.510 -6.781 1.00 94.50 81 VAL A N 1
ATOM 623 C CA . VAL A 1 81 ? 1.259 -0.771 -6.131 1.00 94.50 81 VAL A CA 1
ATOM 624 C C . VAL A 1 81 ? -0.244 -1.006 -6.069 1.00 94.50 81 VAL A C 1
ATOM 626 O O . VAL A 1 81 ? -0.980 -0.304 -5.378 1.00 94.50 81 VAL A O 1
ATOM 629 N N . ILE A 1 82 ? -0.691 -2.077 -6.724 1.00 95.06 82 ILE A N 1
ATOM 630 C CA . ILE A 1 82 ? -2.041 -2.611 -6.570 1.00 95.06 82 ILE A CA 1
ATOM 631 C C . ILE A 1 82 ? -2.052 -3.540 -5.363 1.00 95.06 82 ILE A C 1
ATOM 633 O O . ILE A 1 82 ? -1.443 -4.615 -5.372 1.00 95.06 82 ILE A O 1
ATOM 637 N N . LEU A 1 83 ? -2.762 -3.118 -4.325 1.00 94.81 83 LEU A N 1
ATOM 638 C CA . LEU A 1 83 ? -3.027 -3.926 -3.145 1.00 94.81 83 LEU A CA 1
ATOM 639 C C . LEU A 1 83 ? -4.174 -4.915 -3.438 1.00 94.81 83 LEU A C 1
ATOM 641 O O . LEU A 1 83 ? -5.162 -4.532 -4.074 1.00 94.81 83 LEU A O 1
ATOM 645 N N . PRO A 1 84 ? -4.076 -6.180 -2.998 1.00 94.25 84 PRO A N 1
ATOM 646 C CA . PRO A 1 84 ? -5.134 -7.162 -3.202 1.00 94.25 84 PRO A CA 1
ATOM 647 C C . PRO A 1 84 ? -6.374 -6.848 -2.357 1.00 94.25 84 PRO A C 1
ATOM 649 O O . PRO A 1 84 ? -6.300 -6.176 -1.322 1.00 94.25 84 PRO A O 1
ATOM 652 N N . ALA A 1 85 ? -7.517 -7.395 -2.773 1.00 93.56 85 ALA A N 1
ATOM 653 C CA . ALA A 1 85 ? -8.726 -7.392 -1.959 1.00 93.56 85 ALA A CA 1
ATOM 654 C C . ALA A 1 85 ? -8.473 -8.066 -0.597 1.00 93.56 85 ALA A C 1
ATOM 656 O O . ALA A 1 85 ? -7.674 -8.997 -0.493 1.00 93.56 85 ALA A O 1
ATOM 657 N N . GLY A 1 86 ? -9.134 -7.576 0.448 1.00 89.94 86 GLY A N 1
ATOM 658 C CA . GLY A 1 86 ? -8.908 -7.996 1.832 1.00 89.94 86 GLY A CA 1
ATOM 659 C C . GLY A 1 86 ? -7.768 -7.257 2.540 1.00 89.94 86 GLY A C 1
ATOM 660 O O . GLY A 1 86 ? -7.576 -7.448 3.736 1.00 89.94 86 GLY A O 1
ATOM 661 N N . THR A 1 87 ? -7.014 -6.393 1.849 1.00 92.06 87 THR A N 1
ATOM 662 C CA . THR A 1 87 ? -5.960 -5.597 2.497 1.00 92.06 87 THR A CA 1
ATOM 663 C C . THR A 1 87 ? -6.578 -4.534 3.403 1.00 92.06 87 THR A C 1
ATOM 665 O O . THR A 1 87 ? -7.355 -3.707 2.919 1.00 92.06 87 THR A O 1
ATOM 668 N N . CYS A 1 88 ? -6.214 -4.516 4.688 1.00 91.19 88 CYS A N 1
ATOM 669 C CA . CYS A 1 88 ? -6.576 -3.422 5.578 1.00 91.19 88 CYS A CA 1
ATOM 670 C C . CYS A 1 88 ? -5.707 -2.205 5.268 1.00 91.19 88 CYS A C 1
ATOM 672 O O . CYS A 1 88 ? -4.492 -2.310 5.106 1.00 91.19 88 CYS A O 1
ATOM 674 N N . VAL A 1 89 ? -6.342 -1.045 5.186 1.00 92.19 89 VAL A N 1
ATOM 675 C CA . VAL A 1 89 ? -5.692 0.225 4.883 1.00 92.19 89 VAL A CA 1
ATOM 676 C C . VAL A 1 89 ? -6.194 1.321 5.808 1.00 92.19 89 VAL A C 1
ATOM 678 O O . VAL A 1 89 ? -7.327 1.288 6.291 1.00 92.19 89 VAL A O 1
ATOM 681 N N . VAL A 1 90 ? -5.347 2.316 6.035 1.00 91.75 90 VAL A N 1
ATOM 682 C CA . VAL A 1 90 ? -5.672 3.567 6.716 1.00 91.75 90 VAL A CA 1
ATOM 683 C C . VAL A 1 90 ? -5.798 4.662 5.668 1.00 91.75 90 VAL A C 1
ATOM 685 O O . VAL A 1 90 ? -4.925 4.810 4.810 1.00 91.75 90 VAL A O 1
ATOM 688 N N . ILE A 1 91 ? -6.871 5.445 5.748 1.00 92.19 91 ILE A N 1
ATOM 689 C CA . ILE A 1 91 ? -7.046 6.630 4.910 1.00 92.19 91 ILE A CA 1
ATOM 690 C C . ILE A 1 91 ? -6.137 7.738 5.438 1.00 92.19 91 ILE A C 1
ATOM 692 O O . ILE A 1 91 ? -6.172 8.073 6.623 1.00 92.19 91 ILE A O 1
ATOM 696 N N . ARG A 1 92 ? -5.340 8.333 4.555 1.00 90.06 92 ARG A N 1
ATOM 697 C CA . ARG A 1 92 ? -4.449 9.455 4.867 1.00 90.06 92 ARG A CA 1
ATOM 698 C C . ARG A 1 92 ? -4.536 10.517 3.782 1.00 90.06 92 ARG A C 1
ATOM 700 O O . ARG A 1 92 ? -4.900 10.224 2.647 1.00 90.06 92 ARG A O 1
ATOM 707 N N . ASN A 1 93 ? -4.158 11.745 4.127 1.00 88.94 93 ASN A N 1
ATOM 708 C CA . ASN A 1 93 ? -3.960 12.849 3.182 1.00 88.94 93 ASN A 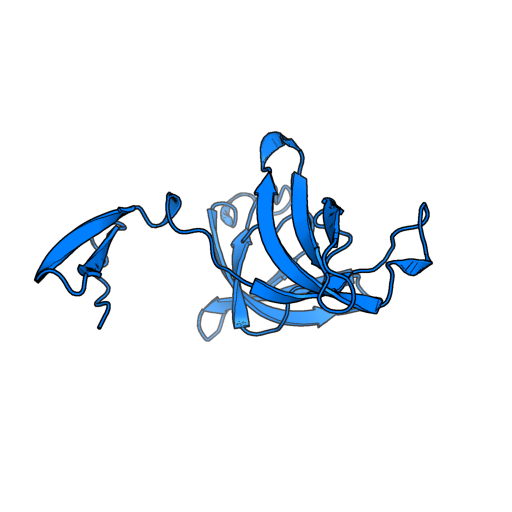CA 1
ATOM 709 C C . ASN A 1 93 ? -5.171 13.166 2.279 1.00 88.94 93 ASN A C 1
ATOM 711 O O . ASN A 1 93 ? -5.025 13.788 1.226 1.00 88.94 93 ASN A O 1
ATOM 715 N N . LEU A 1 94 ? -6.388 12.785 2.684 1.00 90.88 94 LEU A N 1
ATOM 716 C CA . LEU A 1 94 ? -7.599 13.103 1.943 1.00 90.88 94 LEU A CA 1
ATOM 717 C C . LEU A 1 94 ? -7.999 14.558 2.209 1.00 90.88 94 LEU A C 1
ATOM 719 O O . LEU A 1 94 ? -8.550 14.877 3.258 1.00 90.88 94 LEU A O 1
ATOM 723 N N . GLN A 1 95 ? -7.729 15.439 1.247 1.00 89.50 95 GLN A N 1
ATOM 724 C CA . GLN A 1 95 ? -8.023 16.872 1.371 1.00 89.50 95 GLN A CA 1
ATOM 725 C C . GLN A 1 95 ? -9.508 17.203 1.200 1.00 89.50 95 GLN A C 1
ATOM 727 O O . GLN A 1 95 ? -10.022 18.091 1.868 1.00 89.50 95 GLN A O 1
ATOM 732 N N . SER A 1 96 ? -10.214 16.485 0.322 1.00 89.25 96 SER A N 1
ATOM 733 C CA . SER A 1 96 ? -11.623 16.771 0.020 1.00 89.25 96 SER A CA 1
ATOM 734 C C . SER A 1 96 ? -12.564 16.444 1.177 1.00 89.25 96 SER A C 1
ATOM 736 O O . SER A 1 96 ? -13.610 17.072 1.314 1.00 89.25 96 SER A O 1
ATOM 738 N N . LYS A 1 97 ? -12.213 15.446 1.996 1.00 89.88 97 LYS A N 1
ATOM 739 C CA . LYS A 1 97 ? -12.969 15.054 3.190 1.00 89.88 97 LYS A CA 1
ATOM 740 C C . LYS A 1 97 ? -12.010 14.647 4.319 1.00 89.88 97 LYS A C 1
ATOM 742 O O . LYS A 1 97 ? -11.862 13.453 4.588 1.00 89.88 97 LYS A O 1
ATOM 747 N N . PRO A 1 98 ? -11.372 15.614 5.001 1.00 91.38 98 PRO A N 1
ATOM 748 C CA . PRO A 1 98 ? -10.354 15.331 6.013 1.0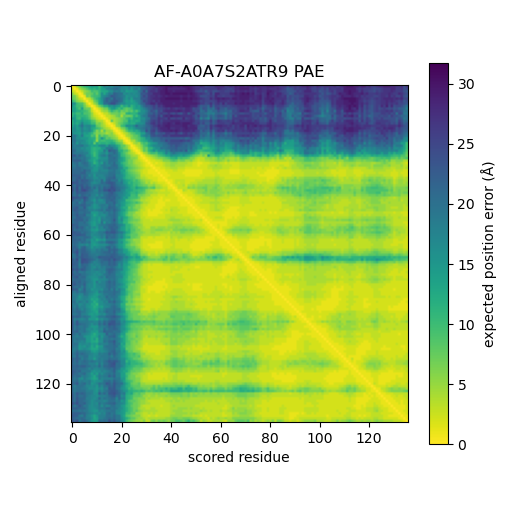0 91.38 98 PRO A CA 1
ATOM 749 C C . PRO A 1 98 ? -10.853 14.483 7.186 1.00 91.38 98 PRO A C 1
ATOM 751 O O . PRO A 1 98 ? -10.066 13.755 7.779 1.00 91.38 98 PRO A O 1
ATOM 754 N N . ALA A 1 99 ? -12.162 14.505 7.465 1.00 90.31 99 ALA A N 1
ATOM 755 C CA . ALA A 1 99 ? -12.810 13.692 8.497 1.00 90.31 99 ALA A CA 1
ATOM 756 C C . ALA A 1 99 ? -12.650 12.170 8.303 1.00 90.31 99 ALA A C 1
ATOM 758 O O . ALA A 1 99 ? -12.868 11.405 9.237 1.00 90.31 99 ALA A O 1
ATOM 759 N N . PHE A 1 100 ? -12.278 11.712 7.103 1.00 88.94 100 PHE A N 1
ATOM 760 C CA . PHE A 1 100 ? -11.988 10.298 6.863 1.00 88.94 100 PHE A CA 1
ATOM 761 C C . PHE A 1 100 ? -10.546 9.909 7.196 1.00 88.94 100 PHE A C 1
ATOM 763 O O . PHE A 1 100 ? -10.265 8.719 7.309 1.00 88.94 100 PHE A O 1
ATOM 770 N N . ASN A 1 101 ? -9.630 10.869 7.348 1.00 91.88 101 ASN A N 1
ATOM 771 C CA . ASN A 1 101 ? -8.236 10.564 7.656 1.00 91.88 101 ASN A CA 1
ATOM 772 C C . ASN A 1 101 ? -8.123 9.877 9.024 1.00 91.88 101 ASN A C 1
ATOM 774 O O . ASN A 1 101 ? -8.805 10.242 9.977 1.00 91.88 101 ASN A O 1
ATOM 778 N N . GLY A 1 102 ? -7.274 8.856 9.106 1.00 88.88 102 GLY A N 1
ATOM 779 C CA . GLY A 1 102 ? -7.127 8.002 10.285 1.00 88.88 102 GLY A CA 1
ATOM 780 C C . GLY A 1 102 ? -8.141 6.855 10.364 1.00 88.88 102 GLY A C 1
ATOM 781 O O . GLY A 1 102 ? -7.898 5.893 11.094 1.00 88.88 102 GLY A O 1
ATOM 782 N N . ARG A 1 103 ? -9.235 6.884 9.584 1.00 90.56 103 ARG A N 1
ATOM 783 C CA . ARG A 1 103 ? -10.171 5.751 9.508 1.00 90.56 103 ARG A CA 1
ATOM 784 C C . ARG A 1 103 ? -9.512 4.561 8.814 1.00 90.56 103 ARG A C 1
ATOM 786 O O . ARG A 1 103 ? -8.751 4.716 7.856 1.00 90.56 103 ARG A O 1
ATOM 793 N N . ARG A 1 104 ? -9.849 3.366 9.295 1.00 90.88 104 ARG A N 1
ATOM 794 C CA . ARG A 1 104 ? -9.436 2.083 8.721 1.00 90.88 104 ARG A CA 1
ATOM 795 C C . ARG A 1 104 ? -10.535 1.529 7.825 1.00 90.88 104 ARG A C 1
ATOM 797 O O . ARG A 1 104 ? -11.715 1.773 8.063 1.00 90.88 104 ARG A O 1
ATOM 804 N N . GLY A 1 105 ? -10.137 0.767 6.821 1.00 91.88 105 GLY A N 1
ATOM 805 C CA . GLY A 1 105 ? -11.051 0.035 5.959 1.00 91.88 105 GLY A CA 1
ATOM 806 C C . GLY A 1 105 ? -10.362 -1.126 5.270 1.00 91.88 105 GLY A C 1
ATOM 807 O O . GLY A 1 105 ? -9.151 -1.298 5.384 1.00 91.88 105 GLY A O 1
ATOM 808 N N . THR A 1 106 ? -11.141 -1.914 4.542 1.00 93.50 106 THR A N 1
ATOM 809 C CA . THR A 1 106 ? -10.646 -3.072 3.794 1.00 93.50 106 THR A CA 1
ATOM 810 C C . THR A 1 106 ? -10.812 -2.828 2.304 1.00 93.50 106 THR A C 1
ATOM 812 O O . THR A 1 106 ? -11.874 -2.394 1.857 1.00 93.50 106 THR A O 1
ATOM 815 N N . ILE A 1 107 ? -9.777 -3.105 1.514 1.00 94.81 107 ILE A N 1
ATOM 816 C CA . ILE A 1 107 ? -9.871 -3.036 0.054 1.00 94.81 107 ILE A CA 1
ATOM 817 C C . ILE A 1 107 ? -10.825 -4.120 -0.432 1.00 94.81 107 ILE A C 1
ATO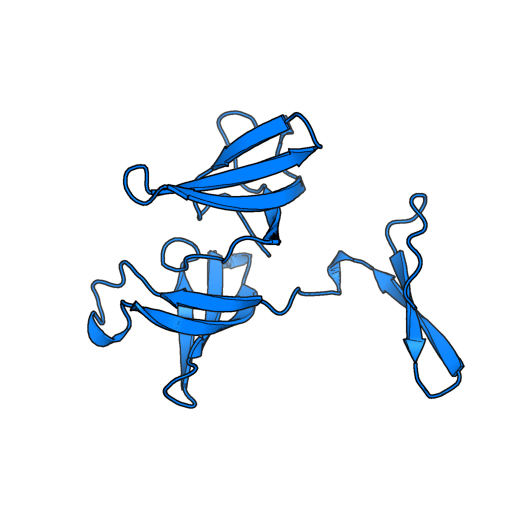M 819 O O . ILE A 1 107 ? -10.611 -5.302 -0.180 1.00 94.81 107 ILE A O 1
ATOM 823 N N . GLN A 1 108 ? -11.853 -3.723 -1.172 1.00 95.12 108 GLN A N 1
ATOM 824 C CA . GLN A 1 108 ? -12.763 -4.652 -1.834 1.00 95.12 108 GLN A CA 1
ATOM 825 C C . GLN A 1 108 ? -12.320 -4.918 -3.274 1.00 95.12 108 GLN A C 1
ATOM 827 O O . GLN A 1 108 ? -12.329 -6.058 -3.732 1.00 95.12 108 GLN A O 1
ATOM 832 N N . SER A 1 109 ? -11.908 -3.869 -3.988 1.00 93.69 109 SER A N 1
ATOM 833 C CA . SER A 1 109 ? -11.456 -3.966 -5.375 1.00 93.69 109 SER A CA 1
ATOM 834 C C . SER A 1 109 ? -10.616 -2.756 -5.791 1.00 93.69 109 SER A C 1
ATOM 836 O O . SER A 1 109 ? -10.575 -1.729 -5.107 1.00 93.69 109 SER A O 1
ATOM 838 N N . HIS A 1 110 ? -9.934 -2.878 -6.932 1.00 93.56 110 HIS A N 1
ATOM 839 C CA . HIS A 1 110 ? -9.234 -1.782 -7.603 1.00 93.56 110 HIS A CA 1
ATOM 840 C C . HIS A 1 110 ? -9.906 -1.504 -8.949 1.00 93.56 110 HIS A C 1
ATOM 842 O O . HIS A 1 110 ? -9.998 -2.380 -9.808 1.00 93.56 110 HIS A O 1
ATOM 848 N N . ASP A 1 111 ? -10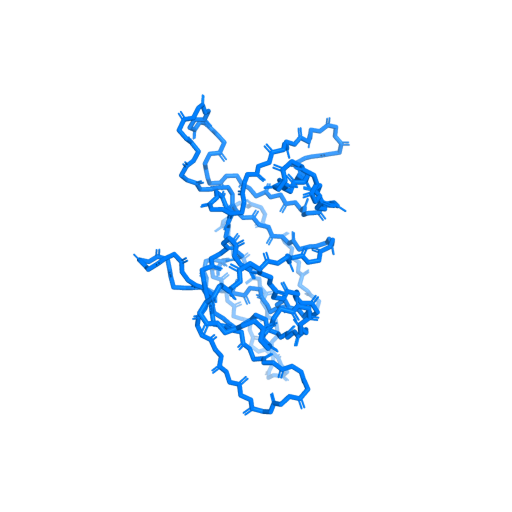.393 -0.279 -9.109 1.00 92.25 111 ASP A N 1
ATOM 849 C CA . ASP A 1 111 ? -10.953 0.248 -10.346 1.00 92.25 111 ASP A CA 1
ATOM 850 C C . ASP A 1 111 ? -9.796 0.749 -11.218 1.00 92.25 111 ASP A C 1
ATOM 852 O O . ASP A 1 111 ? -9.258 1.840 -11.004 1.00 92.25 111 ASP A O 1
ATOM 856 N N . ARG A 1 112 ? -9.386 -0.084 -12.183 1.00 85.31 112 ARG A N 1
ATOM 857 C CA . ARG A 1 112 ? -8.248 0.201 -13.070 1.00 85.31 112 ARG A CA 1
ATOM 858 C C . ARG A 1 112 ? -8.498 1.386 -13.998 1.00 85.31 112 ARG A C 1
ATOM 860 O O . ARG A 1 112 ? -7.542 2.068 -14.345 1.00 85.31 112 ARG A O 1
ATOM 867 N N . GLN A 1 113 ? -9.750 1.645 -14.381 1.00 85.88 113 GLN A N 1
ATOM 868 C CA . GLN A 1 113 ? -10.085 2.766 -15.263 1.00 85.88 113 GLN A CA 1
ATOM 869 C C . GLN A 1 113 ? -9.988 4.093 -14.513 1.00 85.88 113 GLN A C 1
ATOM 871 O O . GLN A 1 113 ? -9.398 5.050 -15.005 1.00 85.88 113 GLN A O 1
ATOM 876 N N . ALA A 1 114 ? -10.522 4.142 -13.290 1.00 86.44 114 ALA A N 1
ATOM 877 C CA . ALA A 1 114 ? -10.468 5.342 -12.460 1.00 86.44 114 ALA A CA 1
ATOM 878 C C . ALA A 1 114 ? -9.152 5.492 -11.672 1.00 86.44 114 ALA A C 1
ATOM 880 O O . ALA A 1 114 ? -8.961 6.515 -11.009 1.00 86.44 114 ALA A O 1
ATOM 881 N N . ASN A 1 115 ? -8.290 4.468 -11.691 1.00 88.12 115 ASN A N 1
ATOM 882 C CA . ASN A 1 115 ? -7.117 4.297 -10.830 1.00 88.12 115 ASN A CA 1
ATOM 883 C C . ASN A 1 115 ? -7.418 4.591 -9.344 1.00 88.12 115 ASN A C 1
ATOM 885 O O . ASN A 1 115 ? -6.741 5.379 -8.673 1.00 88.12 115 ASN A O 1
ATOM 889 N N . LYS A 1 116 ? -8.502 3.992 -8.838 1.00 94.38 116 LYS A N 1
ATOM 890 C CA . LYS A 1 116 ? -8.983 4.160 -7.458 1.00 94.38 116 LYS A CA 1
ATOM 891 C C . LYS A 1 116 ? -9.270 2.807 -6.822 1.00 94.38 116 LYS A C 1
ATOM 893 O O . LYS A 1 116 ? -9.769 1.896 -7.469 1.00 94.38 116 LYS A O 1
ATOM 898 N N . PHE A 1 117 ? -9.021 2.695 -5.528 1.00 95.31 117 PHE A N 1
ATOM 899 C CA . PHE A 1 117 ? -9.450 1.566 -4.716 1.00 95.31 117 PHE A CA 1
ATOM 900 C C . PHE A 1 117 ? -10.847 1.804 -4.165 1.00 95.31 117 PHE A C 1
ATOM 902 O O . PHE A 1 117 ? -11.160 2.905 -3.710 1.00 95.31 117 PHE A O 1
ATOM 909 N N . VAL A 1 118 ? -11.661 0.756 -4.175 1.00 95.62 118 VAL A N 1
ATOM 910 C CA . VAL A 1 118 ? -12.907 0.688 -3.416 1.00 95.62 118 VAL A CA 1
ATOM 911 C C . VAL A 1 118 ? -12.557 0.165 -2.029 1.00 95.62 118 VAL A C 1
ATOM 913 O O . VAL A 1 118 ? -12.101 -0.972 -1.888 1.00 95.62 118 VAL A O 1
ATOM 916 N N . VAL A 1 119 ? -12.731 1.008 -1.015 1.00 95.31 119 VAL A N 1
ATOM 917 C CA . VAL A 1 119 ? -12.434 0.691 0.384 1.00 95.31 119 VAL A CA 1
ATOM 918 C C . VAL A 1 119 ? -13.738 0.631 1.164 1.00 95.31 119 VAL A C 1
ATOM 920 O O . VAL A 1 119 ? -14.509 1.590 1.168 1.00 95.31 119 VAL A O 1
ATOM 923 N N . MET A 1 120 ? -13.968 -0.492 1.833 1.00 94.56 120 MET A N 1
ATOM 924 C CA . MET A 1 120 ? -15.099 -0.721 2.723 1.00 94.56 120 MET A CA 1
ATOM 925 C C . MET A 1 120 ? -14.735 -0.264 4.137 1.00 94.56 120 MET A C 1
ATOM 927 O O . MET A 1 120 ? -13.780 -0.775 4.723 1.00 94.56 120 MET A O 1
ATOM 931 N N . LEU A 1 121 ? -15.471 0.715 4.665 1.00 90.31 121 LEU A N 1
ATOM 932 C CA . LEU A 1 121 ? -15.278 1.272 6.011 1.00 90.31 121 LEU A CA 1
ATOM 933 C C . LEU A 1 121 ? -16.213 0.629 7.039 1.00 90.31 121 LEU A C 1
ATOM 935 O O . LEU A 1 121 ? -15.884 0.570 8.219 1.00 90.31 121 LEU A O 1
ATOM 939 N N . SER A 1 122 ? -17.368 0.142 6.587 1.00 89.50 122 SER A N 1
ATOM 940 C CA . SER A 1 122 ? -18.336 -0.635 7.363 1.00 89.50 122 SER A CA 1
ATOM 941 C C . SER A 1 122 ? -19.154 -1.517 6.412 1.00 89.50 122 SER A C 1
ATOM 943 O O . SER A 1 122 ? -18.976 -1.444 5.196 1.00 89.50 122 SER A O 1
ATOM 945 N N . ALA A 1 123 ? -20.079 -2.324 6.939 1.00 86.75 123 ALA A N 1
ATOM 946 C CA . ALA A 1 123 ? -20.940 -3.186 6.123 1.00 86.75 123 ALA A CA 1
ATOM 947 C C . ALA A 1 123 ? -21.757 -2.425 5.056 1.00 86.75 123 ALA A C 1
ATOM 949 O O . ALA A 1 123 ? -22.097 -3.000 4.024 1.00 86.75 123 ALA A O 1
ATOM 950 N N . SER A 1 124 ? -22.055 -1.142 5.283 1.00 89.06 124 SER A N 1
ATOM 951 C CA . SER A 1 124 ? -22.861 -0.306 4.383 1.00 89.06 124 SER A CA 1
ATOM 952 C C . SER A 1 124 ? -22.114 0.898 3.801 1.00 89.06 124 SER A C 1
ATOM 954 O O . SER A 1 124 ? -22.643 1.567 2.915 1.00 89.06 124 SER A O 1
ATOM 956 N N . GLU A 1 125 ? -20.891 1.186 4.254 1.00 90.69 125 GLU A N 1
ATOM 957 C CA . GLU A 1 125 ? -20.135 2.370 3.840 1.00 90.69 125 GLU A CA 1
ATOM 958 C C . GLU A 1 125 ? -18.906 1.988 3.009 1.00 90.69 125 GLU A C 1
ATOM 960 O O . GLU A 1 125 ? -17.988 1.312 3.484 1.00 90.69 125 GLU A O 1
ATOM 965 N N . GLN A 1 126 ? -18.864 2.475 1.768 1.00 94.00 126 GLN A N 1
ATOM 966 C CA . GLN A 1 126 ? -17.734 2.308 0.858 1.00 94.00 126 GLN A CA 1
ATOM 967 C C . GLN A 1 126 ? -17.297 3.649 0.274 1.00 94.00 126 GLN A C 1
ATOM 969 O O . GLN A 1 126 ? -18.113 4.527 -0.008 1.00 94.00 126 GLN A O 1
ATOM 974 N N . VAL A 1 127 ? -15.995 3.790 0.041 1.00 93.38 127 VAL A N 1
ATOM 975 C CA . VAL A 1 127 ? -15.393 4.992 -0.541 1.00 93.38 127 VAL A CA 1
ATOM 976 C C . VAL A 1 127 ? -14.419 4.628 -1.657 1.00 93.38 127 VAL A C 1
ATOM 978 O O . VAL A 1 127 ? -13.691 3.642 -1.570 1.00 93.38 127 VAL A O 1
ATOM 981 N N . LYS A 1 128 ? -14.383 5.446 -2.715 1.00 94.88 128 LYS A N 1
ATOM 982 C CA . LYS A 1 128 ? -13.393 5.326 -3.794 1.00 94.88 128 LYS A CA 1
ATOM 983 C C . LYS A 1 128 ? -12.227 6.276 -3.542 1.00 94.88 128 LYS A C 1
ATOM 985 O O . LYS A 1 128 ? -12.411 7.494 -3.577 1.00 94.88 128 LYS A O 1
ATOM 990 N N . LEU A 1 129 ? -11.028 5.741 -3.329 1.00 94.75 129 LEU A N 1
ATOM 991 C CA . LEU A 1 129 ? -9.844 6.510 -2.939 1.00 94.75 129 LEU A CA 1
ATOM 992 C C . LEU A 1 129 ? -8.656 6.234 -3.859 1.00 94.75 129 LEU A C 1
ATOM 994 O O . LEU A 1 129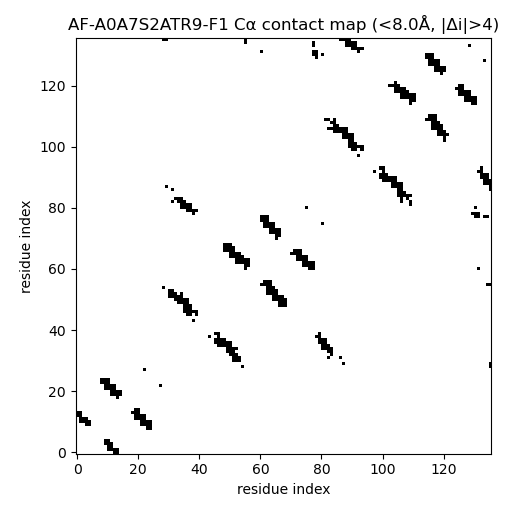 ? -8.484 5.130 -4.361 1.00 94.75 129 LEU A O 1
ATOM 998 N N . LYS A 1 130 ? -7.818 7.247 -4.086 1.00 93.25 130 LYS A N 1
ATOM 999 C CA . LYS A 1 130 ? -6.548 7.075 -4.804 1.00 93.25 130 LYS A CA 1
ATOM 1000 C C . LYS A 1 130 ? -5.548 6.321 -3.925 1.00 93.25 130 LYS A C 1
ATOM 1002 O O . LYS A 1 130 ? -5.563 6.491 -2.709 1.00 93.25 130 LYS A O 1
ATOM 1007 N N . ALA A 1 131 ? -4.629 5.591 -4.550 1.00 91.44 131 ALA A N 1
ATOM 1008 C CA . ALA A 1 131 ? -3.538 4.880 -3.876 1.00 91.44 131 ALA A CA 1
ATOM 1009 C C . ALA A 1 131 ? -2.728 5.771 -2.912 1.00 91.44 131 ALA A C 1
ATOM 1011 O O . ALA A 1 131 ? -2.445 5.377 -1.789 1.00 91.44 131 ALA A O 1
ATOM 1012 N N . GLN A 1 132 ? -2.433 7.012 -3.318 1.00 91.00 132 GLN A N 1
ATOM 1013 C CA . GLN A 1 132 ? -1.700 7.995 -2.506 1.00 91.00 132 GLN A CA 1
ATOM 1014 C C . GLN A 1 132 ? -2.387 8.364 -1.176 1.00 91.00 132 GLN A C 1
ATOM 1016 O O . GLN A 1 132 ? -1.740 8.902 -0.283 1.00 91.00 132 GLN A O 1
ATOM 1021 N N . ASN A 1 133 ? -3.692 8.097 -1.056 1.00 92.25 133 ASN A N 1
ATOM 1022 C CA . ASN A 1 133 ? -4.477 8.387 0.142 1.00 92.25 133 ASN A CA 1
ATOM 1023 C C . ASN A 1 133 ? -4.632 7.155 1.046 1.00 92.25 133 ASN A C 1
ATOM 1025 O O . ASN A 1 133 ? -5.460 7.173 1.955 1.00 92.25 133 ASN A O 1
ATOM 1029 N N . LEU A 1 134 ? -3.904 6.069 0.773 1.00 91.12 134 LEU A N 1
ATOM 1030 C CA . LEU A 1 134 ? -3.998 4.804 1.493 1.00 91.12 134 LEU A CA 1
ATOM 1031 C C . LEU A 1 134 ? -2.615 4.362 1.980 1.00 91.12 134 LEU A C 1
ATOM 1033 O O . LEU A 1 134 ? -1.628 4.448 1.252 1.00 91.12 134 LEU A O 1
ATOM 1037 N N . SER A 1 135 ? -2.552 3.849 3.208 1.00 90.06 135 SER A N 1
ATOM 1038 C CA . SER A 1 135 ? -1.374 3.165 3.751 1.00 90.06 135 SER A CA 1
ATOM 1039 C C . SER A 1 135 ? -1.763 1.832 4.383 1.00 90.06 135 SER A C 1
ATOM 1041 O O . SER A 1 135 ? -2.864 1.721 4.916 1.00 90.06 135 SER A O 1
ATOM 1043 N N . VAL A 1 136 ? -0.852 0.859 4.372 1.00 86.25 136 VAL A N 1
ATOM 1044 C CA . VAL A 1 136 ? -0.986 -0.406 5.121 1.00 86.25 136 VAL A CA 1
ATOM 1045 C C . VAL A 1 136 ? -0.391 -0.301 6.516 1.00 86.25 136 VAL A C 1
ATOM 1047 O O . VAL A 1 136 ? 0.501 0.562 6.693 1.00 86.25 136 VAL A O 1
#

Secondary structure (DSSP, 8-state):
-PPEETTTTEEEEE-TTS-EEEEEGGG----EEEEEE---TT-GGGTT-EEEEEEEEGGGTEEEEEESSSS-EEEEEGGGEEPPTT-EEEE---SS-GGGTT-EEEEEEEETTTTEEEEESSSS-EEEE-GGGEE-

Solvent-accessible surface area (backbone atoms only — not comparable to full-atom values): 7854 Å² total; per-residue (Å²): 134,76,60,86,51,90,90,72,62,40,43,48,45,75,46,99,86,73,50,70,48,78,39,50,56,91,77,58,76,65,77,42,64,68,25,31,30,35,90,44,85,94,46,59,87,48,43,75,41,43,19,32,40,75,45,73,42,74,96,74,52,28,31,34,31,36,38,68,94,45,101,47,74,47,79,42,49,37,72,28,50,46,74,43,62,72,41,62,32,32,33,34,88,42,78,94,54,53,88,49,41,75,41,58,31,31,29,67,44,71,43,77,88,78,58,24,33,35,31,35,61,49,100,86,41,72,47,80,41,48,42,78,30,49,43,102

pLDDT: mean 82.27, std 17.91, range [33.97, 95.69]

Radius of gyration: 16.28 Å; Cα contacts (8 Å, |Δi|>4): 276; chains: 1; bounding box: 38×37×45 Å

Foldseek 3Di:
DWDDDPPPQWIFDQDPVRDTDTHHVVNDDDWAFFKAFDDDPVCRVRHRFTFIFDDQDVVVQWTWTQTPVDRDIDIGHLLRIDGDFQDKKAFADPPVCCVRGRQIFTFHDADPVVQWTWTHRDPPDIDTHHSSRIDD

Nearest PDB structures (foldseek):
  4zn1-assembly1_A  TM=7.611E-01  e=1.815E-01  Methanocaldococcus jannaschii DSM 2661
  3pnw-assembly7_U  TM=7.379E-01  e=1.918E-01  Homo sapiens
  8bnv-assembly1_A  TM=7.191E-01  e=3.145E-01  Deferribacter desulfuricans
  6v9t-assembly1_AAA  TM=7.727E-01  e=6.788E-01  Homo sapiens
  8bnx-assembly1_A  TM=4.828E-01  e=1.242E+00  Deferribacter desulfuricans

Organism: NCBI:txid3111310

Mean predicted aligned error: 9.31 Å

Sequence (136 aa):
PAHCNEEKGRYLVTLNSGDTVAMRVDNLQQVVQRVIIHGIDSDDSLNGKSGTLLKYDEPKGKYTVRLSAVRRTICVKTESVILPAGTCVVIRNLQSKPAFNGRRGTIQSHDRQANKFVVMLSASEQVKLKAQNLSV